Protein AF-A0A424PB60-F1 (afdb_monomer)

Mean predicted aligned error: 4.71 Å

Nearest PDB structures (foldseek):
  7bl3-assembly1_X  TM=2.562E-01  e=5.699E+00  Escherichia coli K-12
  6ywy-assembly1_S  TM=2.382E-01  e=4.716E+00  Neurospora crassa
  8rd8-assembly1_WD  TM=2.443E-01  e=6.466E+00  Psychrobacter urativorans

Structure (mmCIF, N/CA/C/O backbone):
data_AF-A0A424PB60-F1
#
_entry.id   AF-A0A424PB60-F1
#
loop_
_atom_site.group_PDB
_atom_site.id
_atom_site.type_symbol
_atom_site.label_atom_id
_atom_site.label_alt_id
_atom_site.label_comp_id
_atom_site.label_asym_id
_atom_site.label_entity_id
_atom_site.label_seq_id
_atom_site.pdbx_PDB_ins_code
_atom_site.Cartn_x
_atom_site.Cartn_y
_atom_site.Cartn_z
_atom_site.occupancy
_atom_site.B_iso_or_equiv
_atom_site.auth_seq_id
_atom_site.auth_comp_id
_atom_site.auth_asym_id
_atom_site.auth_atom_id
_atom_site.pdbx_PDB_model_num
ATOM 1 N N . MET A 1 1 ? -14.881 -14.416 -15.453 1.00 48.34 1 MET A N 1
ATOM 2 C CA . MET A 1 1 ? -13.461 -14.073 -15.660 1.00 48.34 1 MET A CA 1
ATOM 3 C C . MET A 1 1 ? -13.326 -12.566 -15.698 1.00 48.34 1 MET A C 1
ATOM 5 O O . MET A 1 1 ? -13.513 -11.959 -16.743 1.00 48.34 1 MET A O 1
ATOM 9 N N . THR A 1 2 ? -13.090 -11.996 -14.523 1.00 35.25 2 THR A N 1
ATOM 10 C CA . THR A 1 2 ? -12.427 -10.714 -14.251 1.00 35.25 2 THR A CA 1
ATOM 11 C C . THR A 1 2 ? -12.203 -10.801 -12.746 1.00 35.25 2 THR A C 1
ATOM 13 O O . THR A 1 2 ? -13.186 -10.877 -12.008 1.00 35.25 2 THR A O 1
ATOM 16 N N . GLU A 1 3 ? -10.965 -10.960 -12.282 1.00 42.59 3 GLU A N 1
ATOM 17 C CA . GLU A 1 3 ? -10.685 -10.705 -10.870 1.00 42.59 3 GLU A CA 1
ATOM 18 C C . GLU A 1 3 ? -11.054 -9.244 -10.644 1.00 42.59 3 GLU A C 1
ATOM 20 O O . GLU A 1 3 ? -10.416 -8.331 -11.163 1.00 42.59 3 GLU A O 1
ATOM 25 N N . ILE A 1 4 ? -12.176 -9.019 -9.965 1.00 47.84 4 ILE A N 1
ATOM 26 C CA . ILE A 1 4 ? -12.462 -7.713 -9.396 1.00 47.84 4 ILE A CA 1
ATOM 27 C C . ILE A 1 4 ? -11.376 -7.560 -8.340 1.00 47.84 4 ILE A C 1
ATOM 29 O O . ILE A 1 4 ? -11.445 -8.213 -7.299 1.00 47.84 4 ILE A O 1
ATOM 33 N N . GLY A 1 5 ? -10.329 -6.800 -8.666 1.00 59.41 5 GLY A N 1
ATOM 34 C CA . GLY A 1 5 ? -9.249 -6.512 -7.734 1.00 59.41 5 GLY A CA 1
ATOM 35 C C . GLY A 1 5 ? -9.832 -6.087 -6.386 1.00 59.41 5 GLY A C 1
ATOM 36 O O . GLY A 1 5 ? -10.836 -5.369 -6.346 1.00 59.41 5 GLY A O 1
ATOM 37 N N . GLY A 1 6 ? -9.241 -6.585 -5.298 1.00 79.81 6 GLY A N 1
ATOM 38 C CA . GLY A 1 6 ? -9.731 -6.346 -3.945 1.00 79.81 6 GLY A CA 1
ATOM 39 C C . GLY A 1 6 ? -9.983 -4.858 -3.693 1.00 79.81 6 GLY A C 1
ATOM 40 O O . GLY A 1 6 ? -9.147 -4.008 -4.007 1.00 79.81 6 GLY A O 1
ATOM 41 N N . ILE A 1 7 ? -11.163 -4.544 -3.159 1.00 92.12 7 ILE A N 1
ATOM 42 C CA . ILE A 1 7 ? -11.418 -3.234 -2.564 1.00 92.12 7 ILE A CA 1
ATOM 43 C C . ILE A 1 7 ? -10.778 -3.260 -1.180 1.00 92.12 7 ILE A C 1
ATOM 45 O O . ILE A 1 7 ? -11.087 -4.145 -0.385 1.00 92.12 7 ILE A O 1
ATOM 49 N N . TYR A 1 8 ? -9.929 -2.277 -0.902 1.00 95.81 8 TYR A N 1
ATOM 50 C CA . TYR A 1 8 ? -9.312 -2.072 0.403 1.00 95.81 8 TYR A CA 1
ATOM 51 C C . TYR A 1 8 ? -9.722 -0.719 0.981 1.00 95.81 8 TYR A C 1
ATOM 53 O O . TYR A 1 8 ? -10.150 0.199 0.270 1.00 95.81 8 TYR A O 1
ATOM 61 N N . TYR A 1 9 ? -9.557 -0.580 2.289 1.00 97.69 9 TYR A N 1
ATOM 62 C CA . TYR A 1 9 ? -9.788 0.660 3.013 1.00 97.69 9 TYR A CA 1
ATOM 63 C C . TYR A 1 9 ? -8.470 1.147 3.588 1.00 97.69 9 TYR A C 1
ATOM 65 O O . TYR A 1 9 ? -7.845 0.464 4.387 1.00 97.69 9 TYR A O 1
ATOM 73 N N . GLN A 1 10 ? -8.029 2.323 3.166 1.00 97.62 10 GLN A N 1
ATOM 74 C CA . GLN A 1 10 ? -6.758 2.893 3.580 1.00 97.62 10 GLN A CA 1
ATOM 75 C C . GLN A 1 10 ? -6.976 3.934 4.669 1.00 97.62 10 GLN A C 1
ATOM 77 O O . GLN A 1 10 ? -7.782 4.853 4.489 1.00 97.62 10 GLN A O 1
ATOM 82 N N . ALA A 1 11 ? -6.221 3.826 5.761 1.00 97.44 11 ALA A N 1
ATOM 83 C CA . ALA A 1 11 ? -6.017 4.944 6.670 1.00 97.44 11 ALA A CA 1
ATOM 84 C C . ALA A 1 11 ? -4.972 5.869 6.036 1.00 97.44 11 ALA A C 1
ATOM 86 O O . ALA A 1 11 ? -3.804 5.511 5.915 1.00 97.44 11 ALA A O 1
ATOM 87 N N . TYR A 1 12 ? -5.407 7.037 5.569 1.00 97.12 12 TYR A N 1
ATOM 88 C CA . TYR A 1 12 ? -4.595 7.935 4.754 1.00 97.12 12 TYR A CA 1
ATOM 89 C C . TYR A 1 12 ? -4.369 9.281 5.444 1.00 97.12 12 TYR A C 1
ATOM 91 O O . TYR A 1 12 ? -5.325 9.996 5.739 1.00 97.12 12 TYR A O 1
ATOM 99 N N . ASP A 1 13 ? -3.111 9.649 5.667 1.00 95.81 13 ASP A N 1
ATOM 100 C CA . ASP A 1 13 ? -2.693 10.948 6.182 1.00 95.81 13 ASP A CA 1
ATOM 101 C C . ASP A 1 13 ? -2.100 11.796 5.049 1.00 95.81 13 ASP A C 1
ATOM 103 O O . ASP A 1 13 ? -1.005 11.554 4.533 1.00 95.81 13 ASP A O 1
ATOM 107 N N . TYR A 1 14 ? -2.822 12.852 4.676 1.00 92.50 14 TYR A N 1
ATOM 108 C CA . TYR A 1 14 ? -2.430 13.742 3.585 1.00 92.50 14 TYR A CA 1
ATOM 109 C C . TYR A 1 14 ? -1.071 14.429 3.809 1.00 92.50 14 TYR A C 1
ATOM 111 O O . TYR A 1 14 ? -0.346 14.701 2.840 1.00 92.50 14 TYR A O 1
ATOM 119 N N . LYS A 1 15 ? -0.705 14.703 5.072 1.00 92.62 15 LYS A N 1
ATOM 120 C CA . LYS A 1 15 ? 0.585 15.318 5.420 1.00 92.62 15 LYS A CA 1
ATOM 121 C C . LYS A 1 15 ? 1.746 14.429 4.985 1.00 92.62 15 LYS A C 1
ATOM 123 O O . LYS A 1 15 ? 2.780 14.941 4.565 1.00 92.62 15 LYS A O 1
ATOM 128 N N . TRP A 1 16 ? 1.536 13.120 5.019 1.00 91.12 16 TRP A N 1
ATOM 129 C CA . TRP A 1 16 ? 2.541 12.108 4.746 1.00 91.12 16 TRP A CA 1
ATOM 130 C C . TRP A 1 16 ? 2.183 11.224 3.551 1.00 91.12 16 TRP A C 1
ATOM 132 O O . TRP A 1 16 ? 2.560 10.060 3.478 1.00 91.12 16 TRP A O 1
ATOM 142 N N . ARG A 1 17 ? 1.465 11.781 2.575 1.00 90.62 17 ARG A N 1
ATOM 143 C CA . ARG A 1 17 ? 1.000 11.070 1.372 1.00 90.62 17 ARG A CA 1
ATOM 144 C C . ARG A 1 17 ? 2.089 10.391 0.532 1.00 90.62 17 ARG A C 1
ATOM 146 O O . ARG A 1 17 ? 1.770 9.608 -0.353 1.00 90.62 17 ARG A O 1
ATOM 153 N N . THR A 1 18 ? 3.351 10.768 0.724 1.00 90.31 18 THR A N 1
ATOM 154 C CA . THR A 1 18 ? 4.499 10.190 0.014 1.00 90.31 18 THR A CA 1
ATOM 155 C C . THR A 1 18 ? 5.162 9.056 0.786 1.00 90.31 18 THR A C 1
ATOM 157 O O . THR A 1 18 ? 6.134 8.504 0.297 1.00 90.31 18 THR A O 1
ATOM 160 N N . ASP A 1 19 ? 4.684 8.721 1.982 1.00 90.31 19 ASP A N 1
ATOM 161 C CA . ASP A 1 19 ? 5.214 7.625 2.786 1.00 90.31 19 ASP A CA 1
ATOM 162 C C . ASP A 1 19 ? 4.169 6.501 2.875 1.00 90.31 19 ASP A C 1
ATOM 164 O O . ASP A 1 19 ? 3.263 6.555 3.712 1.00 90.31 19 ASP A O 1
ATOM 168 N N . PRO A 1 20 ? 4.244 5.478 2.006 1.00 91.62 20 PRO A N 1
ATOM 169 C CA . PRO A 1 20 ? 3.289 4.373 2.015 1.00 91.62 20 PRO A CA 1
ATOM 170 C C . PRO A 1 20 ? 3.294 3.583 3.323 1.00 91.62 20 PRO A C 1
ATOM 172 O O . PRO A 1 20 ? 2.261 3.037 3.703 1.00 91.62 20 PRO A O 1
ATOM 175 N N . SER A 1 21 ? 4.429 3.548 4.035 1.00 88.56 21 SER A N 1
ATOM 176 C CA . SER A 1 21 ? 4.586 2.751 5.256 1.00 88.56 21 SER A CA 1
ATOM 177 C C . SER A 1 21 ? 3.700 3.240 6.400 1.00 88.56 21 SER A C 1
ATOM 179 O O . SER A 1 21 ? 3.347 2.462 7.286 1.00 88.56 21 SER A O 1
ATOM 181 N N . ILE A 1 22 ? 3.287 4.508 6.350 1.00 92.50 22 ILE A N 1
ATOM 182 C CA . ILE A 1 22 ? 2.381 5.090 7.336 1.00 92.50 22 ILE A CA 1
ATOM 183 C C . ILE A 1 22 ? 0.949 5.237 6.828 1.00 92.50 22 ILE A C 1
ATOM 185 O O . ILE A 1 22 ? 0.090 5.666 7.583 1.00 92.50 22 ILE A O 1
ATOM 189 N N . ASN A 1 23 ? 0.661 4.851 5.582 1.00 95.88 23 ASN A N 1
ATOM 190 C CA . ASN A 1 23 ? -0.685 4.875 5.007 1.00 95.88 23 ASN A CA 1
ATOM 191 C C . ASN A 1 23 ? -1.195 3.440 4.737 1.00 95.88 23 ASN A C 1
ATOM 193 O O . ASN A 1 23 ? -1.354 3.064 3.569 1.00 95.88 23 ASN A O 1
ATOM 197 N N . PRO A 1 24 ? -1.432 2.613 5.775 1.00 97.00 24 PRO A N 1
ATOM 198 C CA . PRO A 1 24 ? -1.760 1.199 5.610 1.00 97.00 24 PRO A CA 1
ATOM 199 C C . PRO A 1 24 ? -3.159 0.970 5.030 1.00 97.00 24 PRO A C 1
ATOM 201 O O . PRO A 1 24 ? -4.080 1.773 5.216 1.00 97.00 24 PRO A O 1
ATOM 204 N N . ALA A 1 25 ? -3.314 -0.167 4.354 1.00 97.25 25 ALA A N 1
ATOM 205 C CA . ALA A 1 25 ? -4.562 -0.646 3.776 1.00 97.25 25 ALA A CA 1
ATOM 206 C C . ALA A 1 25 ? -5.110 -1.862 4.540 1.00 97.25 25 ALA A C 1
ATOM 208 O O . ALA A 1 25 ? -4.367 -2.755 4.937 1.00 97.25 25 ALA A O 1
ATOM 209 N N . PHE A 1 26 ? -6.429 -1.914 4.695 1.00 96.81 26 PHE A N 1
ATOM 210 C CA . PHE A 1 26 ? -7.160 -2.927 5.454 1.00 96.81 26 PHE A CA 1
ATOM 211 C C . PHE A 1 26 ? -8.243 -3.578 4.592 1.00 96.81 26 PHE A C 1
ATOM 213 O O . PHE A 1 26 ? -8.703 -2.987 3.611 1.00 96.81 26 PHE A O 1
ATOM 220 N N . ASP A 1 27 ? -8.657 -4.794 4.958 1.00 95.12 27 ASP A N 1
ATOM 221 C CA . ASP A 1 27 ? -9.712 -5.519 4.238 1.00 95.12 27 ASP A CA 1
ATOM 222 C C . ASP A 1 27 ? -11.095 -4.914 4.524 1.00 95.12 27 ASP A C 1
ATOM 224 O O . ASP A 1 27 ? -11.980 -4.938 3.667 1.00 95.12 27 ASP A O 1
ATOM 228 N N . THR A 1 28 ? -11.284 -4.347 5.719 1.00 95.88 28 THR A N 1
ATOM 229 C CA . THR A 1 28 ? -12.565 -3.783 6.157 1.00 95.88 28 THR A CA 1
ATOM 230 C C . THR A 1 28 ? -12.473 -2.295 6.479 1.00 95.88 28 THR A C 1
ATOM 232 O O . THR A 1 28 ? -11.416 -1.750 6.811 1.00 95.88 28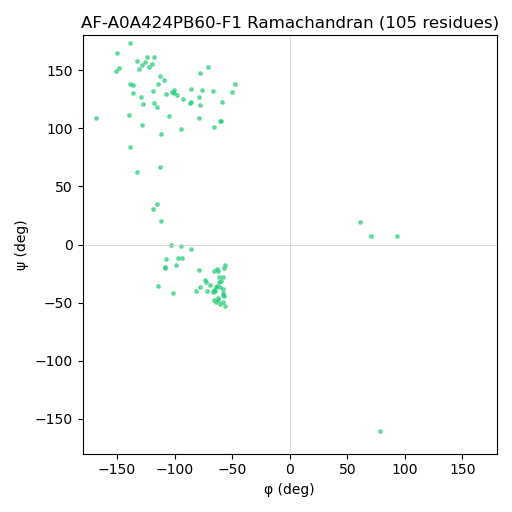 THR A O 1
ATOM 235 N N . LYS A 1 29 ? -13.616 -1.608 6.380 1.00 96.69 29 LYS A N 1
ATOM 236 C CA . LYS A 1 29 ? -13.711 -0.181 6.703 1.00 96.69 29 LYS A CA 1
ATOM 237 C C . LYS A 1 29 ? -13.539 0.049 8.204 1.00 96.69 29 LYS A C 1
ATOM 239 O O . LYS A 1 29 ? -12.992 1.071 8.609 1.00 96.69 29 LYS A O 1
ATOM 244 N N . GLU A 1 30 ? -14.030 -0.890 9.003 1.00 97.56 30 GLU A N 1
ATOM 245 C CA . GLU A 1 30 ? -13.975 -0.904 10.459 1.00 97.56 30 GLU A CA 1
ATOM 246 C C . GLU A 1 30 ? -12.522 -0.913 10.950 1.00 97.56 30 GLU A C 1
ATOM 248 O O . GLU A 1 30 ? -12.149 -0.013 11.697 1.00 97.56 30 GLU A O 1
ATOM 253 N N . GLU A 1 31 ? -11.679 -1.821 10.445 1.00 96.81 31 GLU A N 1
ATOM 254 C CA . GLU A 1 31 ? -10.244 -1.879 10.779 1.00 96.81 31 GLU A CA 1
ATOM 255 C C . GLU A 1 31 ? -9.520 -0.564 10.449 1.00 96.81 31 GLU A C 1
ATOM 257 O O . GLU A 1 31 ? -8.754 -0.041 11.261 1.00 96.81 31 GLU A O 1
ATOM 262 N N . ALA A 1 32 ? -9.803 0.021 9.280 1.00 97.31 32 ALA A N 1
ATOM 263 C CA . ALA A 1 32 ? -9.213 1.297 8.885 1.00 97.31 32 ALA A CA 1
ATOM 264 C C . ALA A 1 32 ? -9.644 2.452 9.807 1.00 97.31 32 ALA A C 1
ATOM 266 O O . ALA A 1 32 ? -8.841 3.341 10.098 1.00 97.31 32 ALA A O 1
ATOM 267 N N . TYR A 1 33 ? -10.898 2.455 10.276 1.00 97.38 33 TYR A N 1
ATOM 268 C CA . TYR A 1 33 ? -11.376 3.453 11.236 1.00 97.38 33 TYR A CA 1
ATOM 269 C C . TYR A 1 33 ? -10.798 3.253 12.629 1.00 97.38 33 TYR A C 1
ATOM 271 O O . TYR A 1 33 ? -10.467 4.244 13.274 1.00 97.38 33 TYR A O 1
ATOM 279 N N . GLU A 1 34 ? -10.683 2.012 13.098 1.00 96.38 34 GLU A N 1
ATOM 280 C CA . GLU A 1 34 ? -10.036 1.707 14.373 1.00 96.38 34 GLU A CA 1
ATOM 281 C C . GLU A 1 34 ? -8.598 2.223 14.365 1.00 96.38 34 GLU A C 1
ATOM 283 O O . GLU A 1 34 ? -8.236 3.013 15.237 1.00 96.38 34 GLU A O 1
ATOM 288 N N . TYR A 1 35 ? -7.830 1.903 13.317 1.00 95.56 35 TYR A N 1
ATOM 289 C CA . TYR A 1 35 ? -6.481 2.433 13.132 1.00 95.56 35 TYR A CA 1
ATOM 290 C C . TYR A 1 35 ? -6.473 3.968 13.118 1.00 95.56 35 TYR A C 1
ATOM 292 O O . TYR A 1 35 ? -5.759 4.598 13.899 1.00 95.56 35 TYR A O 1
ATOM 300 N N . ALA A 1 36 ? -7.297 4.597 12.272 1.00 95.81 36 ALA A N 1
ATOM 301 C CA . ALA A 1 36 ? -7.345 6.053 12.174 1.00 95.81 36 ALA A CA 1
ATOM 302 C C . ALA A 1 36 ? -7.671 6.712 13.524 1.00 95.81 36 ALA A C 1
ATOM 304 O O . ALA A 1 36 ? -7.001 7.664 13.909 1.00 95.81 36 ALA A O 1
ATOM 305 N N . ASN A 1 37 ? -8.650 6.196 14.270 1.00 94.19 37 ASN A N 1
ATOM 306 C CA . ASN A 1 37 ? -9.019 6.734 15.577 1.00 94.19 37 ASN A CA 1
ATOM 307 C C . ASN A 1 37 ? -7.872 6.592 16.581 1.00 94.19 37 ASN A C 1
ATOM 309 O O . ASN A 1 37 ? -7.487 7.588 17.189 1.00 94.19 37 ASN A O 1
ATOM 313 N N . THR A 1 38 ? -7.274 5.401 16.694 1.00 93.19 38 THR A N 1
ATOM 314 C CA . THR A 1 38 ? -6.159 5.145 17.617 1.00 93.19 38 THR A CA 1
ATOM 315 C C . THR A 1 38 ? -4.969 6.070 17.367 1.00 93.19 38 THR A C 1
ATOM 317 O O . THR A 1 38 ? -4.385 6.574 18.320 1.00 93.19 38 THR A O 1
ATOM 320 N N . TYR A 1 39 ? -4.606 6.325 16.107 1.00 91.88 39 TYR A N 1
ATOM 321 C CA . TYR A 1 39 ? -3.416 7.125 15.789 1.00 91.88 39 TYR A CA 1
ATOM 322 C C . TYR A 1 39 ? -3.690 8.621 15.576 1.00 91.88 39 TYR A C 1
ATOM 324 O O . TYR A 1 39 ? -2.748 9.419 15.556 1.00 91.88 39 TYR A O 1
ATOM 332 N N . ASN A 1 40 ? -4.957 9.023 15.460 1.00 92.56 40 ASN A N 1
ATOM 333 C CA . ASN A 1 40 ? -5.350 10.432 15.516 1.00 92.56 40 ASN A CA 1
ATOM 334 C C . ASN A 1 40 ? -5.392 10.956 16.964 1.00 92.56 40 ASN A C 1
ATOM 336 O O . ASN A 1 40 ? -5.274 12.167 17.185 1.00 92.56 40 ASN A O 1
ATOM 340 N N . GLU A 1 41 ? -5.526 10.073 17.961 1.00 81.50 41 GLU A N 1
ATOM 341 C CA . GLU A 1 41 ? -5.426 10.445 19.373 1.00 81.50 41 GLU A CA 1
ATOM 342 C C . GLU A 1 41 ? -4.048 11.069 19.668 1.00 81.50 41 GLU A C 1
ATOM 344 O O . GLU A 1 41 ? -2.993 10.493 19.413 1.00 81.50 41 GLU A O 1
ATOM 349 N N . GLY A 1 42 ? -4.046 12.305 20.181 1.00 74.25 42 GLY A N 1
ATOM 350 C CA . GLY A 1 42 ? -2.819 13.055 20.480 1.00 74.25 42 GLY A CA 1
ATOM 351 C C . GLY A 1 42 ? -2.316 13.991 19.371 1.00 74.25 42 GLY A C 1
ATOM 352 O O . GLY A 1 42 ? -1.255 14.587 19.540 1.00 74.25 42 GLY A O 1
ATOM 353 N N . ASN A 1 43 ? -3.072 14.185 18.279 1.00 68.75 43 ASN A N 1
ATOM 354 C CA . ASN A 1 43 ? -2.777 15.134 17.185 1.00 68.75 43 ASN A CA 1
ATOM 355 C C . ASN A 1 43 ? -1.456 14.884 16.416 1.00 68.75 43 ASN A C 1
ATOM 357 O O . ASN A 1 43 ? -0.948 15.797 15.761 1.00 68.75 43 ASN A O 1
ATOM 361 N N . SER A 1 44 ? -0.878 13.679 16.478 1.00 78.88 44 SER A N 1
ATOM 362 C CA . SER A 1 44 ? 0.344 13.357 15.716 1.00 78.88 44 SER A CA 1
ATOM 363 C C . SER A 1 44 ? 0.053 13.078 14.235 1.00 78.88 44 SER A C 1
ATOM 365 O O . SER A 1 44 ? 0.828 13.481 13.362 1.00 78.88 44 SER A O 1
ATOM 367 N N . HIS A 1 45 ? -1.085 12.438 13.957 1.00 88.31 45 HIS A N 1
ATOM 368 C CA . HIS A 1 45 ? -1.571 12.121 12.616 1.00 88.31 45 HIS A CA 1
ATOM 369 C C . HIS A 1 45 ? -2.972 12.683 12.377 1.00 88.31 45 HIS A C 1
ATOM 371 O O . HIS A 1 45 ? -3.689 13.044 13.313 1.00 88.31 45 HIS A O 1
ATOM 377 N N . MET A 1 46 ? -3.339 12.779 11.100 1.00 93.19 46 MET A N 1
ATOM 378 C CA . MET A 1 46 ? -4.677 13.169 10.649 1.00 93.19 46 MET A CA 1
ATOM 379 C C . MET A 1 46 ? -5.166 12.196 9.575 1.00 93.19 46 MET A C 1
ATOM 381 O O . MET A 1 46 ? -5.385 12.567 8.420 1.00 93.19 46 MET A O 1
ATOM 385 N N . TYR A 1 47 ? -5.316 10.932 9.963 1.00 96.31 47 TYR A N 1
ATOM 386 C CA . TYR A 1 47 ? -5.834 9.886 9.097 1.00 96.31 47 TYR A CA 1
ATOM 387 C C . TYR A 1 47 ? -7.298 10.132 8.742 1.00 96.31 47 TYR A C 1
ATOM 389 O O . TYR A 1 47 ? -8.148 10.344 9.613 1.00 96.31 47 TYR A O 1
ATOM 397 N N . VAL A 1 48 ? -7.595 10.015 7.452 1.00 96.69 48 VAL A N 1
ATOM 398 C CA . VAL A 1 48 ? -8.940 9.828 6.911 1.00 96.69 48 VAL A CA 1
ATOM 399 C C . VAL A 1 48 ? -9.041 8.434 6.306 1.00 96.69 48 VAL A C 1
ATOM 401 O O . VAL A 1 48 ? -8.084 7.936 5.718 1.00 96.69 48 VAL A O 1
ATOM 404 N N . VAL A 1 49 ? -10.206 7.800 6.417 1.00 97.62 49 VAL A N 1
ATOM 405 C CA . VAL A 1 49 ? -10.439 6.504 5.768 1.00 97.62 49 VAL A CA 1
ATOM 406 C C . VAL A 1 49 ? -10.912 6.733 4.339 1.00 97.62 49 VAL A C 1
ATOM 408 O O . VAL A 1 49 ? -11.948 7.369 4.121 1.00 97.62 49 VAL A O 1
ATOM 411 N N . ARG A 1 50 ? -10.176 6.195 3.363 1.00 97.31 50 ARG A N 1
ATOM 412 C CA . ARG A 1 50 ? -10.557 6.200 1.943 1.00 97.31 50 ARG A CA 1
ATOM 413 C C . ARG A 1 50 ? -10.627 4.785 1.384 1.00 97.31 50 ARG A C 1
ATOM 415 O O . ARG A 1 50 ? -9.941 3.890 1.858 1.00 97.31 50 ARG A O 1
ATOM 422 N N . MET A 1 51 ? -11.456 4.592 0.367 1.00 96.88 51 MET A N 1
ATOM 423 C CA . MET A 1 51 ? -11.510 3.340 -0.385 1.00 96.88 51 MET A CA 1
ATOM 424 C C . MET A 1 51 ? -10.452 3.375 -1.490 1.00 96.88 51 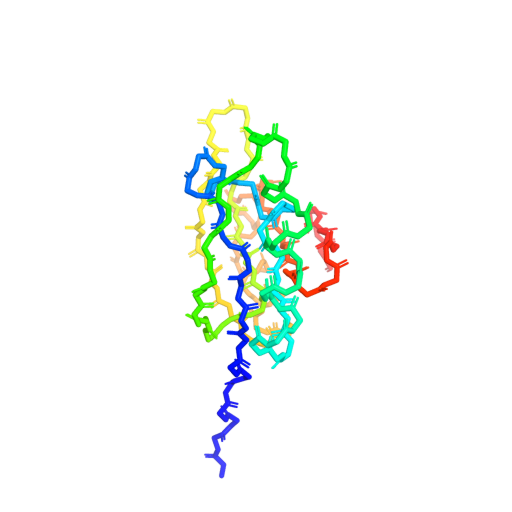MET A C 1
ATOM 426 O O . MET A 1 51 ? -10.351 4.380 -2.196 1.00 96.88 51 MET A O 1
ATOM 430 N N . ILE A 1 52 ? -9.690 2.296 -1.640 1.00 95.50 52 ILE A N 1
ATOM 431 C CA . ILE A 1 52 ? -8.719 2.115 -2.721 1.00 95.50 52 ILE A CA 1
ATOM 432 C C . ILE A 1 52 ? -8.960 0.777 -3.420 1.00 95.50 52 ILE A C 1
ATOM 434 O O . ILE A 1 52 ? -9.512 -0.160 -2.846 1.00 95.50 52 ILE A O 1
ATOM 438 N N . ASN A 1 53 ? -8.557 0.700 -4.680 1.00 95.31 53 ASN A N 1
ATOM 439 C CA . ASN A 1 53 ? -8.650 -0.490 -5.524 1.00 95.31 53 ASN A CA 1
ATOM 440 C C . ASN A 1 53 ? -7.253 -1.003 -5.907 1.00 95.31 53 ASN A C 1
ATOM 442 O O . ASN A 1 53 ? -7.047 -1.464 -7.027 1.00 95.31 53 ASN A O 1
ATOM 446 N N . TYR A 1 54 ? -6.301 -0.865 -4.989 1.00 95.38 54 TYR A N 1
ATOM 447 C CA . TYR A 1 54 ? -4.935 -1.352 -5.110 1.00 95.38 54 TYR A CA 1
ATOM 448 C C . TYR A 1 54 ? -4.407 -1.736 -3.723 1.00 95.38 54 TYR A C 1
ATOM 450 O O . TYR A 1 54 ? -4.825 -1.168 -2.713 1.00 95.38 54 TYR A O 1
ATOM 458 N N . ARG A 1 55 ? -3.480 -2.690 -3.680 1.00 95.50 55 ARG A N 1
ATOM 459 C CA . ARG A 1 55 ? -2.748 -3.108 -2.473 1.00 95.50 55 ARG A CA 1
ATOM 460 C C . ARG A 1 55 ? -1.269 -2.777 -2.586 1.00 95.50 55 ARG A C 1
ATOM 462 O O . ARG A 1 55 ? -0.631 -2.455 -1.588 1.00 95.50 55 ARG A O 1
ATOM 469 N N . TYR A 1 56 ? -0.744 -2.898 -3.795 1.00 96.50 56 TYR A N 1
ATOM 470 C CA . TYR A 1 56 ? 0.651 -2.704 -4.119 1.00 96.50 56 TYR A CA 1
ATOM 471 C C . TYR A 1 56 ? 0.844 -1.327 -4.732 1.00 96.50 56 TYR A C 1
ATOM 473 O O . TYR A 1 56 ? 0.093 -0.925 -5.623 1.00 96.50 56 TYR A O 1
ATOM 481 N N . GLU A 1 57 ? 1.850 -0.614 -4.247 1.00 96.88 57 GLU A N 1
ATOM 482 C CA . GLU A 1 57 ? 2.228 0.708 -4.724 1.00 96.88 57 GLU A CA 1
ATOM 483 C C . GLU A 1 57 ? 3.717 0.699 -5.063 1.00 96.88 57 GLU A C 1
ATOM 485 O O . GLU A 1 57 ? 4.549 0.409 -4.208 1.00 96.88 57 GLU A O 1
ATOM 490 N N . ILE A 1 58 ? 4.052 0.992 -6.315 1.00 96.19 58 ILE A N 1
ATOM 491 C CA . ILE A 1 58 ? 5.432 1.079 -6.789 1.00 96.19 58 ILE A CA 1
ATOM 492 C C . ILE A 1 58 ? 5.804 2.542 -6.900 1.00 96.19 58 ILE A C 1
ATOM 494 O O . ILE A 1 58 ? 5.073 3.348 -7.488 1.00 96.19 58 ILE A O 1
ATOM 498 N N . ARG A 1 59 ? 6.959 2.879 -6.339 1.00 95.50 59 ARG A N 1
ATOM 499 C CA . ARG A 1 59 ? 7.460 4.246 -6.286 1.00 95.50 59 ARG A CA 1
ATOM 500 C C . ARG A 1 59 ? 8.898 4.318 -6.762 1.00 95.50 59 ARG A C 1
ATOM 502 O O . ARG A 1 59 ? 9.650 3.368 -6.581 1.00 95.50 59 ARG A O 1
ATOM 509 N N . ILE A 1 60 ? 9.270 5.466 -7.313 1.00 93.62 60 ILE A N 1
ATOM 510 C CA . ILE A 1 60 ? 10.668 5.884 -7.420 1.00 93.62 60 ILE A CA 1
ATOM 511 C C . ILE A 1 60 ? 11.033 6.566 -6.105 1.00 93.62 60 ILE A C 1
ATOM 513 O O . ILE A 1 60 ? 10.368 7.534 -5.717 1.00 93.62 60 ILE A O 1
ATOM 517 N N . VAL A 1 61 ? 12.060 6.065 -5.419 1.00 92.56 61 VAL A N 1
ATOM 518 C CA . VAL A 1 61 ? 12.519 6.578 -4.124 1.00 92.56 61 VAL A CA 1
ATOM 519 C C . VAL A 1 61 ? 14.019 6.848 -4.180 1.00 92.56 61 VAL A C 1
ATOM 521 O O . VAL A 1 61 ? 14.846 5.951 -4.067 1.00 92.56 61 VAL A O 1
ATOM 524 N N . ASN A 1 62 ? 14.374 8.123 -4.299 1.00 90.06 62 ASN A N 1
ATOM 525 C CA . ASN A 1 62 ? 15.751 8.603 -4.289 1.00 90.06 62 ASN A CA 1
ATOM 526 C C . ASN A 1 62 ? 15.856 9.905 -3.463 1.00 90.06 62 ASN A C 1
ATOM 528 O O . ASN A 1 62 ? 14.838 10.451 -3.031 1.00 90.06 62 ASN A O 1
ATOM 532 N N . PRO A 1 63 ? 17.063 10.453 -3.214 1.00 89.56 63 PRO A N 1
ATOM 533 C CA . PRO A 1 63 ? 17.221 11.653 -2.385 1.00 89.56 63 PRO A CA 1
ATOM 534 C C . PRO A 1 63 ? 16.434 12.888 -2.854 1.00 89.56 63 PRO A C 1
ATOM 536 O O . PRO A 1 63 ? 16.217 13.804 -2.0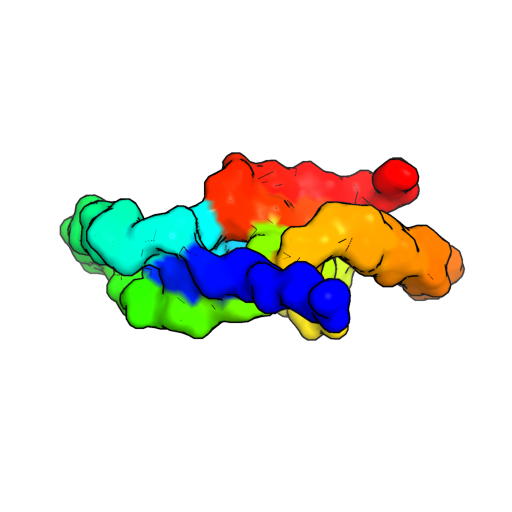62 1.00 89.56 63 PRO A O 1
ATOM 539 N N . ASN A 1 64 ? 16.023 12.934 -4.126 1.00 88.19 64 ASN A N 1
ATOM 540 C CA . ASN A 1 64 ? 15.323 14.068 -4.728 1.00 88.19 64 ASN A CA 1
ATOM 541 C C . ASN A 1 64 ? 13.838 13.791 -4.998 1.00 88.19 64 ASN A C 1
ATOM 543 O O . ASN A 1 64 ? 13.070 14.735 -5.184 1.00 88.19 64 ASN A O 1
ATOM 547 N N . GLN A 1 65 ? 13.435 12.522 -5.070 1.00 87.94 65 GLN A N 1
ATOM 548 C CA . GLN A 1 65 ? 12.118 12.109 -5.536 1.00 87.94 65 GLN A CA 1
ATOM 549 C C . GLN A 1 65 ? 11.561 10.980 -4.679 1.00 87.94 65 GLN A C 1
ATOM 551 O O . GLN A 1 65 ? 12.246 10.030 -4.321 1.00 87.94 65 GLN A O 1
ATOM 556 N N . ASN A 1 66 ? 10.274 11.096 -4.386 1.00 91.31 66 ASN A N 1
ATOM 557 C CA . ASN A 1 66 ? 9.480 10.027 -3.818 1.00 91.31 66 ASN A CA 1
ATOM 558 C C . ASN A 1 66 ? 8.124 10.057 -4.531 1.00 91.31 66 ASN A C 1
ATOM 560 O O . ASN A 1 66 ? 7.181 10.713 -4.076 1.00 91.31 66 ASN A O 1
ATOM 564 N N . GLU A 1 67 ? 8.061 9.417 -5.696 1.00 92.44 67 GLU A N 1
ATOM 565 C CA . GLU A 1 67 ? 6.961 9.534 -6.657 1.00 92.44 67 GLU A CA 1
ATOM 566 C C . GLU A 1 67 ? 6.279 8.186 -6.886 1.00 92.44 67 GLU A C 1
ATOM 568 O O . GLU A 1 67 ? 6.943 7.178 -7.098 1.00 92.44 67 GLU A O 1
ATOM 573 N N . MET A 1 68 ? 4.945 8.175 -6.837 1.00 95.06 68 MET A N 1
ATOM 574 C CA . MET A 1 68 ? 4.144 6.987 -7.128 1.00 95.06 68 MET A CA 1
ATOM 575 C C . MET A 1 68 ? 4.062 6.776 -8.634 1.00 95.06 68 MET A C 1
ATOM 577 O O . MET A 1 68 ? 3.534 7.630 -9.342 1.00 95.06 68 MET A O 1
ATOM 581 N N . MET A 1 69 ? 4.541 5.626 -9.096 1.00 95.19 69 MET A N 1
ATOM 582 C CA . MET A 1 69 ? 4.618 5.293 -10.517 1.00 95.19 69 MET A CA 1
ATOM 583 C C . MET A 1 69 ? 3.489 4.369 -10.953 1.00 95.19 69 MET A C 1
ATOM 585 O O . MET A 1 69 ? 2.910 4.557 -12.021 1.00 95.19 69 MET A O 1
ATOM 589 N N . TYR A 1 70 ? 3.164 3.376 -10.124 1.00 96.19 70 TYR A N 1
ATOM 590 C CA . TYR A 1 70 ? 2.192 2.350 -10.477 1.00 96.19 70 TYR A CA 1
ATOM 591 C C . TYR A 1 70 ? 1.483 1.798 -9.244 1.00 96.19 70 TYR A C 1
ATOM 593 O O . TYR A 1 70 ? 2.054 1.745 -8.155 1.00 96.19 70 TYR A O 1
ATOM 601 N N . THR A 1 71 ? 0.231 1.380 -9.415 1.00 96.88 71 THR A N 1
ATOM 602 C CA . THR A 1 71 ? -0.562 0.743 -8.362 1.00 96.88 71 THR A CA 1
ATOM 603 C C . THR A 1 71 ? -1.302 -0.452 -8.926 1.00 96.88 71 THR A C 1
ATOM 605 O O . THR A 1 71 ? -1.919 -0.339 -9.984 1.00 96.88 71 THR A O 1
ATOM 608 N N . THR A 1 72 ? -1.316 -1.559 -8.192 1.00 96.25 72 THR A N 1
ATOM 609 C CA . THR A 1 72 ? -2.026 -2.772 -8.606 1.00 96.25 72 THR A CA 1
ATOM 610 C C . THR A 1 72 ? -2.515 -3.581 -7.406 1.00 96.25 72 THR A C 1
ATOM 612 O O . THR A 1 72 ? -2.139 -3.348 -6.255 1.00 96.25 72 THR A O 1
ATOM 615 N N . ASN A 1 73 ? -3.421 -4.516 -7.667 1.00 95.00 73 ASN A N 1
ATOM 616 C CA . ASN A 1 73 ? -3.913 -5.482 -6.686 1.00 95.00 73 ASN A CA 1
ATOM 617 C C . ASN A 1 73 ? -3.227 -6.846 -6.801 1.00 95.00 73 ASN A C 1
ATOM 619 O O . ASN A 1 73 ? -3.301 -7.632 -5.857 1.00 95.00 73 ASN A O 1
ATOM 623 N N . ASP A 1 74 ? -2.573 -7.119 -7.927 1.00 93.81 74 ASP A N 1
ATOM 624 C CA . ASP A 1 74 ? -1.878 -8.375 -8.180 1.00 93.81 74 ASP A CA 1
ATOM 625 C C . ASP A 1 74 ? -0.386 -8.198 -7.882 1.00 93.81 74 ASP A C 1
ATOM 627 O O . ASP A 1 74 ? 0.256 -7.262 -8.354 1.00 93.81 74 ASP A O 1
ATOM 631 N N . PHE A 1 75 ? 0.164 -9.094 -7.065 1.00 93.38 75 PHE A N 1
ATOM 632 C CA . PHE A 1 75 ? 1.585 -9.073 -6.746 1.00 93.38 75 PHE A CA 1
ATOM 633 C C . PHE A 1 75 ? 2.443 -9.357 -7.981 1.00 93.38 75 PHE A C 1
ATOM 635 O O . PHE A 1 75 ? 3.452 -8.693 -8.168 1.00 93.38 75 PHE A O 1
ATOM 642 N N . ASN A 1 76 ? 2.036 -10.296 -8.839 1.00 94.00 76 ASN A N 1
ATOM 643 C CA . ASN A 1 76 ? 2.785 -10.637 -10.047 1.00 94.00 76 ASN A CA 1
ATOM 644 C C . ASN A 1 76 ? 2.798 -9.470 -11.035 1.00 94.00 76 ASN A C 1
ATOM 646 O O . ASN A 1 76 ? 3.843 -9.186 -11.595 1.00 94.00 76 ASN A O 1
ATOM 650 N N . ASP A 1 77 ? 1.690 -8.737 -11.177 1.00 95.62 77 ASP A N 1
ATOM 651 C CA . ASP A 1 77 ? 1.649 -7.516 -11.998 1.00 95.62 77 ASP A CA 1
ATOM 652 C C . ASP A 1 77 ? 2.588 -6.427 -11.446 1.00 95.62 77 ASP A C 1
ATOM 654 O O . ASP A 1 77 ? 3.235 -5.698 -12.197 1.00 95.62 77 ASP A O 1
ATOM 658 N N . ALA A 1 78 ? 2.720 -6.338 -10.118 1.00 94.88 78 ALA A N 1
ATOM 659 C CA . ALA A 1 78 ? 3.683 -5.434 -9.497 1.00 94.88 78 ALA A CA 1
ATOM 660 C C . ALA A 1 78 ? 5.137 -5.847 -9.799 1.00 94.88 78 ALA A C 1
ATOM 662 O O . ALA A 1 78 ? 5.973 -4.986 -10.080 1.00 94.88 78 ALA A O 1
ATOM 663 N N . ILE A 1 79 ? 5.430 -7.151 -9.763 1.00 94.75 79 ILE A N 1
ATOM 664 C CA . ILE A 1 79 ? 6.743 -7.693 -10.135 1.00 94.75 79 ILE A CA 1
ATOM 665 C C . ILE A 1 79 ? 7.024 -7.471 -11.624 1.00 94.75 79 ILE A C 1
ATOM 667 O O . ILE A 1 79 ? 8.068 -6.920 -11.956 1.00 94.75 79 ILE A O 1
ATOM 671 N N . ASP A 1 80 ? 6.075 -7.780 -12.509 1.00 94.94 80 ASP A N 1
ATOM 672 C CA . AS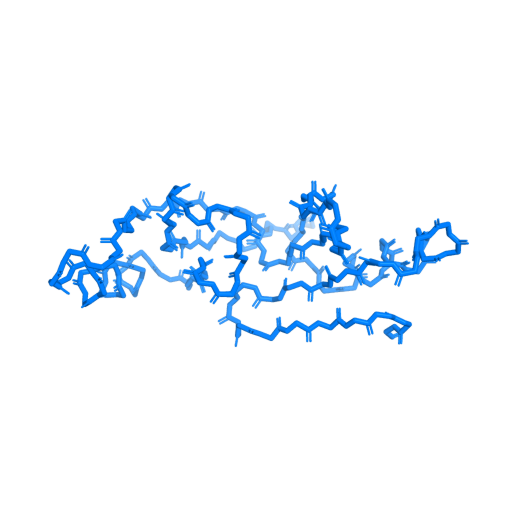P A 1 80 ? 6.203 -7.583 -13.957 1.00 94.94 80 ASP A CA 1
ATOM 673 C C . ASP A 1 80 ? 6.486 -6.110 -14.306 1.00 94.94 80 ASP A C 1
ATOM 675 O O . ASP A 1 80 ? 7.293 -5.814 -15.198 1.00 94.94 80 ASP A O 1
ATOM 679 N N . TYR A 1 81 ? 5.861 -5.168 -13.585 1.00 94.88 81 TYR A N 1
ATOM 680 C CA . TYR A 1 81 ? 6.172 -3.744 -13.709 1.00 94.88 81 TYR A CA 1
ATOM 681 C C . TYR A 1 81 ? 7.623 -3.451 -13.304 1.00 94.88 81 TYR A C 1
ATOM 683 O O . TYR A 1 81 ? 8.340 -2.771 -14.037 1.00 94.88 81 TYR A O 1
ATOM 691 N N . ILE A 1 82 ? 8.091 -3.961 -12.163 1.00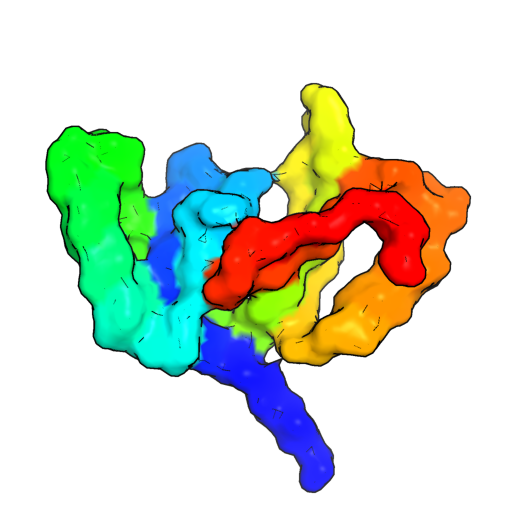 94.06 82 ILE A N 1
ATOM 692 C CA . ILE A 1 82 ? 9.477 -3.742 -11.722 1.00 94.06 82 ILE A CA 1
ATOM 693 C C . ILE A 1 82 ? 10.469 -4.344 -12.709 1.00 94.06 82 ILE A C 1
ATOM 695 O O . ILE A 1 82 ? 11.394 -3.649 -13.116 1.00 94.06 82 ILE A O 1
ATOM 699 N N . ASP A 1 83 ? 10.261 -5.574 -13.163 1.00 92.69 83 ASP A N 1
ATOM 700 C CA . ASP A 1 83 ? 11.150 -6.238 -14.119 1.00 92.69 83 ASP A CA 1
ATOM 701 C C . ASP A 1 83 ? 11.239 -5.483 -15.448 1.00 92.69 83 ASP A C 1
ATOM 703 O O . ASP A 1 83 ? 12.308 -5.378 -16.053 1.00 92.69 83 ASP A O 1
ATOM 707 N N . SER A 1 84 ? 10.124 -4.899 -15.890 1.00 93.56 84 SER A N 1
ATOM 708 C CA . SER A 1 84 ? 10.071 -4.132 -17.135 1.00 93.56 84 SER A CA 1
ATOM 709 C C . SER A 1 84 ? 10.782 -2.777 -17.040 1.00 93.56 84 SER A C 1
ATOM 711 O O . SER A 1 84 ? 11.321 -2.300 -18.042 1.00 93.56 84 SER A O 1
ATOM 713 N N . TYR A 1 85 ? 10.785 -2.142 -15.863 1.00 90.75 85 TYR A N 1
ATOM 714 C CA . TYR A 1 85 ? 11.266 -0.765 -15.679 1.00 90.75 85 TYR A CA 1
ATOM 715 C C . TYR A 1 85 ? 12.595 -0.651 -14.917 1.00 90.75 85 TYR A C 1
ATOM 717 O O . TYR A 1 85 ? 13.295 0.353 -15.078 1.00 90.75 85 TYR A O 1
ATOM 725 N N . SER A 1 86 ? 13.000 -1.677 -14.166 1.00 89.62 86 SER A N 1
ATOM 726 C CA . SER A 1 86 ? 14.269 -1.721 -13.428 1.00 89.62 86 SER A CA 1
ATOM 727 C C . SER A 1 86 ? 15.526 -1.542 -14.293 1.00 89.62 86 SER A C 1
ATOM 729 O O . SER A 1 86 ? 16.487 -0.951 -13.798 1.00 89.62 86 SER A O 1
ATOM 731 N N . PRO A 1 87 ? 15.567 -1.906 -15.598 1.00 89.38 87 PRO A N 1
ATOM 732 C CA . PRO A 1 87 ? 16.741 -1.615 -16.425 1.00 89.38 87 PRO A CA 1
ATOM 733 C C . PRO A 1 87 ? 17.028 -0.116 -16.604 1.00 89.38 87 PRO A C 1
ATOM 735 O O . PRO A 1 87 ? 18.149 0.249 -16.957 1.00 89.38 87 PRO A O 1
ATOM 738 N N . ALA A 1 88 ? 16.024 0.746 -16.405 1.00 87.81 88 ALA A N 1
ATOM 739 C CA . ALA A 1 88 ? 16.141 2.200 -16.513 1.00 87.81 88 ALA A CA 1
ATOM 740 C C . ALA A 1 88 ? 16.101 2.922 -15.154 1.00 87.81 88 ALA A C 1
ATOM 742 O O . ALA A 1 88 ? 16.416 4.110 -15.101 1.00 87.81 88 ALA A O 1
ATOM 743 N N . HIS A 1 89 ? 15.722 2.218 -14.084 1.00 85.56 89 HIS A N 1
ATOM 744 C CA . HIS A 1 89 ? 15.511 2.766 -12.747 1.00 85.56 89 HIS A CA 1
ATOM 745 C C . HIS A 1 89 ? 16.050 1.803 -11.686 1.00 85.56 89 HIS A C 1
ATOM 747 O O . HIS A 1 89 ? 15.482 0.736 -11.463 1.00 85.56 89 HIS A O 1
ATOM 753 N N . ASP A 1 90 ? 17.127 2.189 -11.005 1.00 87.75 90 ASP A N 1
ATOM 754 C CA . ASP A 1 90 ? 17.700 1.439 -9.880 1.00 87.75 90 ASP A CA 1
ATOM 755 C C . ASP A 1 90 ? 17.043 1.781 -8.530 1.00 87.75 90 ASP A C 1
ATOM 757 O O . ASP A 1 90 ? 17.347 1.164 -7.511 1.00 87.75 90 ASP A O 1
ATOM 761 N N . ASP A 1 91 ? 16.116 2.737 -8.534 1.00 92.25 91 ASP A N 1
ATOM 762 C CA . ASP A 1 91 ? 15.479 3.355 -7.375 1.00 92.25 91 ASP A CA 1
ATOM 763 C C . ASP A 1 91 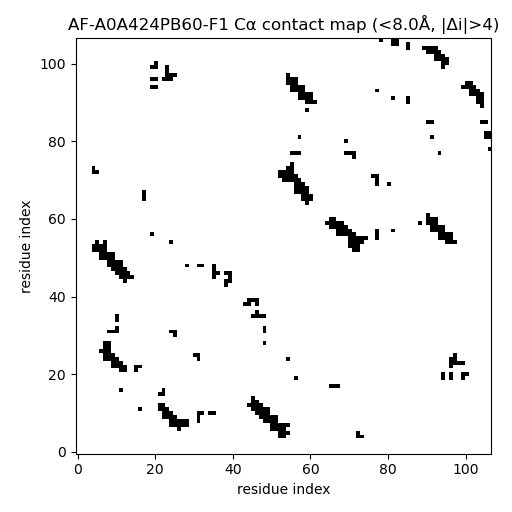? 13.983 3.013 -7.240 1.00 92.25 91 ASP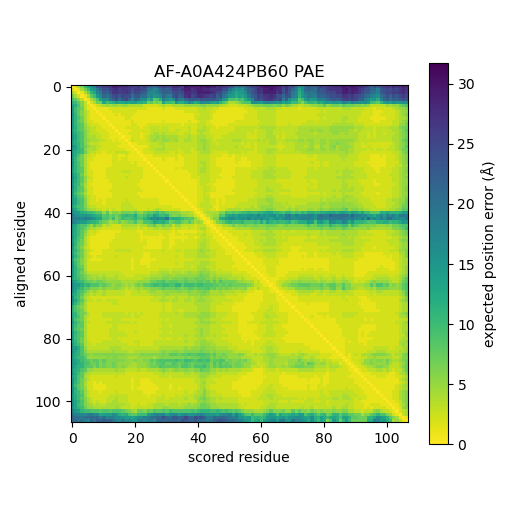 A C 1
ATOM 765 O O . ASP A 1 91 ? 13.229 3.713 -6.556 1.00 92.25 91 ASP A O 1
ATOM 769 N N . LEU A 1 92 ? 13.539 1.924 -7.878 1.00 94.31 92 LEU A N 1
ATOM 770 C CA . LEU A 1 92 ? 12.182 1.401 -7.720 1.00 94.31 92 LEU A CA 1
ATOM 771 C C . LEU A 1 92 ? 12.015 0.654 -6.392 1.00 94.31 92 LEU A C 1
ATOM 773 O O . LEU A 1 92 ? 12.809 -0.221 -6.038 1.00 94.31 92 LEU A O 1
ATOM 777 N N . VAL A 1 93 ? 10.922 0.964 -5.693 1.00 95.12 93 VAL A N 1
ATOM 778 C CA . VAL A 1 93 ? 10.515 0.314 -4.444 1.00 95.12 93 VAL A CA 1
ATOM 779 C C . VAL A 1 93 ? 9.056 -0.120 -4.542 1.00 95.12 93 VAL A C 1
ATOM 781 O O . VAL A 1 93 ? 8.177 0.692 -4.844 1.00 95.12 93 VAL A O 1
ATOM 784 N N . LEU A 1 94 ? 8.792 -1.396 -4.261 1.00 96.12 94 LEU A N 1
ATOM 785 C CA . LEU A 1 94 ? 7.445 -1.956 -4.130 1.00 96.12 94 LEU A CA 1
ATOM 786 C C . LEU A 1 94 ? 7.005 -1.913 -2.673 1.00 96.12 94 LEU A C 1
ATOM 788 O O . LEU A 1 94 ? 7.658 -2.504 -1.819 1.00 96.12 94 LEU A O 1
ATOM 792 N N . TYR A 1 95 ? 5.857 -1.303 -2.402 1.00 96.88 95 TYR A N 1
ATOM 793 C CA . TYR A 1 95 ? 5.200 -1.308 -1.100 1.00 96.88 95 TYR A CA 1
ATOM 794 C C . TYR A 1 95 ? 3.957 -2.199 -1.125 1.00 96.88 95 TYR A C 1
ATOM 796 O O . TYR A 1 95 ? 3.084 -2.040 -1.975 1.00 96.88 95 TYR A O 1
ATOM 804 N N . ASP A 1 96 ? 3.846 -3.107 -0.157 1.00 96.12 96 ASP A N 1
ATOM 805 C CA . ASP A 1 96 ? 2.614 -3.824 0.167 1.00 96.12 96 ASP A CA 1
ATOM 806 C C . ASP A 1 96 ? 1.894 -3.081 1.297 1.00 96.12 96 ASP A C 1
ATOM 808 O O . ASP A 1 96 ? 2.216 -3.247 2.478 1.00 96.12 96 ASP A O 1
ATOM 812 N N . LEU A 1 97 ? 0.891 -2.279 0.934 1.00 96.81 97 LEU A N 1
ATOM 813 C CA . LEU A 1 97 ? 0.164 -1.418 1.871 1.00 96.81 97 LEU A CA 1
ATOM 814 C C . LEU A 1 97 ? -0.572 -2.201 2.961 1.00 96.81 97 LE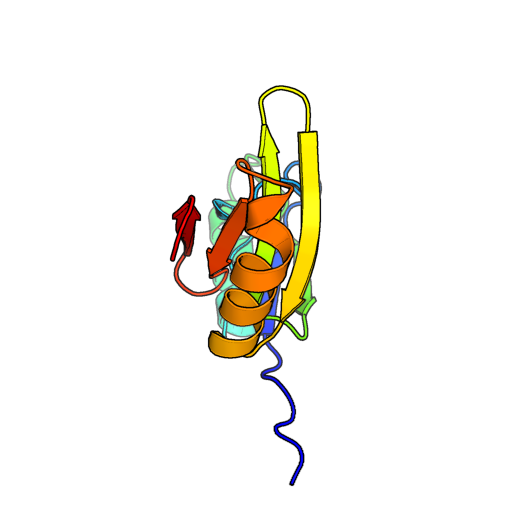U A C 1
ATOM 816 O O . LEU A 1 97 ? -0.868 -1.647 4.017 1.00 96.81 97 LEU A O 1
ATOM 820 N N . LYS A 1 98 ? -0.879 -3.479 2.719 1.00 94.56 98 LYS A N 1
ATOM 821 C CA . LYS A 1 98 ? -1.593 -4.317 3.685 1.00 94.56 98 LYS A CA 1
ATOM 822 C C . LYS A 1 98 ? -0.665 -4.871 4.756 1.00 94.56 98 LYS A C 1
ATOM 824 O O . LYS A 1 98 ? -1.051 -4.983 5.915 1.00 94.56 98 LYS A O 1
ATOM 829 N N . THR A 1 99 ? 0.544 -5.272 4.371 1.00 94.12 99 THR A N 1
ATOM 830 C CA . THR A 1 99 ? 1.496 -5.883 5.312 1.00 94.12 99 THR A CA 1
ATOM 831 C C . THR A 1 99 ? 2.517 -4.895 5.863 1.00 94.12 99 THR A C 1
ATOM 833 O O . THR A 1 99 ? 3.235 -5.237 6.800 1.00 94.12 99 THR A O 1
ATOM 836 N N . GLY A 1 100 ? 2.603 -3.694 5.283 1.00 92.75 100 GLY A N 1
ATOM 837 C CA . GLY A 1 100 ? 3.627 -2.700 5.598 1.00 92.75 100 GLY A CA 1
ATOM 838 C C . GLY A 1 100 ? 5.025 -3.093 5.112 1.00 92.75 100 GLY A C 1
ATOM 839 O O . GLY A 1 100 ? 6.001 -2.427 5.450 1.00 92.75 100 GLY A O 1
ATOM 840 N N . LYS A 1 101 ? 5.150 -4.185 4.345 1.00 94.06 101 LYS A N 1
ATOM 841 C CA . LYS A 1 101 ? 6.425 -4.619 3.770 1.00 94.06 101 LYS A CA 1
ATOM 842 C C . LYS A 1 101 ? 6.768 -3.772 2.558 1.00 94.06 101 LYS A C 1
ATOM 844 O O . LYS A 1 101 ? 5.887 -3.376 1.799 1.00 94.06 101 LYS A O 1
ATOM 849 N N . PHE A 1 102 ? 8.060 -3.571 2.354 1.00 93.38 102 PHE A N 1
ATOM 850 C CA . PHE A 1 102 ? 8.583 -2.991 1.134 1.00 93.38 102 PHE A CA 1
ATOM 851 C C . PHE A 1 102 ? 9.757 -3.810 0.618 1.00 93.38 102 PHE A C 1
ATOM 853 O O . PHE A 1 102 ? 10.385 -4.565 1.367 1.00 93.38 102 PHE A O 1
ATOM 860 N N . TYR A 1 103 ? 10.011 -3.664 -0.672 1.00 90.94 103 TYR A N 1
ATOM 861 C CA . TYR A 1 103 ? 11.018 -4.407 -1.398 1.00 90.94 103 TYR A CA 1
ATOM 862 C C . TYR A 1 103 ? 11.781 -3.454 -2.315 1.00 90.94 103 TYR A C 1
ATOM 864 O O . TYR A 1 103 ? 11.161 -2.682 -3.046 1.00 90.94 103 TYR A O 1
ATOM 872 N N . GLU A 1 104 ? 13.108 -3.512 -2.258 1.00 85.62 104 GLU A N 1
ATOM 873 C CA . GLU A 1 104 ? 14.022 -2.662 -3.026 1.00 85.62 104 GLU A CA 1
ATOM 874 C C . GLU A 1 104 ? 14.811 -3.522 -4.025 1.00 85.62 104 GLU A C 1
ATOM 876 O O . GLU A 1 104 ? 15.299 -4.596 -3.662 1.00 85.62 104 GLU A O 1
ATOM 881 N N . GLY A 1 105 ? 14.993 -3.034 -5.255 1.00 67.25 105 GLY A N 1
ATOM 882 C CA . GLY A 1 105 ? 15.866 -3.664 -6.254 1.00 67.25 105 GLY A CA 1
ATOM 883 C C . GLY A 1 105 ? 15.273 -4.889 -6.968 1.00 67.25 105 GLY A C 1
ATOM 884 O O . GLY A 1 105 ? 14.057 -5.052 -7.022 1.00 67.25 105 GLY A O 1
ATOM 885 N N . ASN A 1 106 ? 16.147 -5.720 -7.564 1.00 58.22 106 ASN A N 1
ATOM 886 C CA . ASN A 1 106 ? 15.764 -6.930 -8.311 1.00 58.22 106 ASN A CA 1
ATOM 887 C C . ASN A 1 106 ? 15.028 -7.916 -7.391 1.00 58.22 106 ASN A C 1
ATOM 889 O O . ASN A 1 106 ? 15.658 -8.546 -6.532 1.00 58.22 106 ASN A O 1
ATOM 893 N N . LEU A 1 107 ? 13.713 -8.009 -7.584 1.00 57.97 107 LEU A N 1
ATOM 894 C CA . LEU A 1 107 ? 12.783 -8.867 -6.855 1.00 57.97 107 LEU A CA 1
ATOM 895 C C . LEU A 1 107 ? 12.710 -10.292 -7.408 1.00 57.97 107 LEU A C 1
ATOM 897 O O . LEU A 1 107 ? 13.033 -10.494 -8.597 1.00 57.97 107 LEU A O 1
#

Secondary structure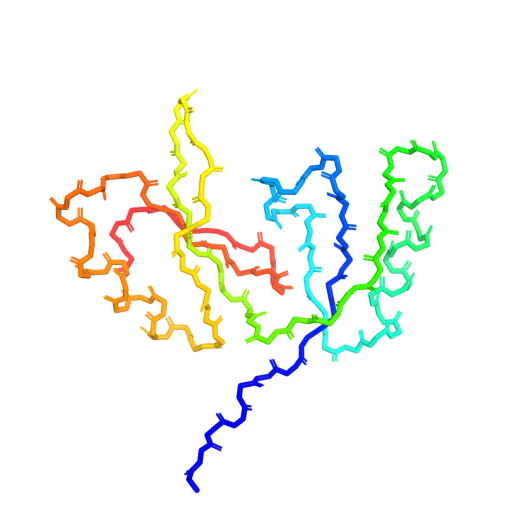 (DSSP, 8-state):
----PPPEEEEEEGGGTT-GGGS-EESSHHHHHHHHHHHHTTSS--EEEEEES-SEEEEEEETTEEEEEEEES-HHHHHHHHHHHTTT-S-EEEEETTTTEEEES--

Solvent-accessible surface area (backbone atoms only — not comparable to full-atom values): 6002 Å² total; per-residue (Å²): 145,71,85,75,56,58,66,26,17,23,20,39,30,75,94,48,70,72,43,59,73,75,33,38,35,28,84,40,65,63,59,15,45,51,51,23,53,65,49,31,59,86,72,80,42,64,45,44,74,42,81,39,66,42,44,35,41,31,25,42,55,55,102,90,44,64,43,83,75,48,72,32,59,48,67,66,61,51,48,54,50,46,70,72,45,42,89,84,37,83,38,45,32,44,32,35,24,63,79,57,47,70,49,72,57,94,126

Foldseek 3Di:
DDPQQQKWKWFDFPVPNLQLLVTATHNDQVVSVVVQVVVPPPPPTRTDIDIDRFQKWKFQDDPVDRGTDDTHRDPVVVLVVCVVCCVPGQRIKMARRHVSDIDHGND

Sequence (107 aa):
MTEIGGIYYQAYDYKWRTDPSINPAFDTKEEAYEYANTYNEGNSHMYVVRMINYRYEIRIVNPNQNEMMYTTNDFNDAIDYIDSYSPAHDDLVLYDLKTGKFYEGNL

Radius of gyration: 14.48 Å; Cα contacts (8 Å, |Δi|>4): 212; chains: 1; bounding box: 32×29×38 Å

pLDDT: mean 90.01, std 12.05, range [35.25, 97.69]